Protein AF-A0A836BA56-F1 (afdb_monomer)

Solvent-accessible surface area (backbone atoms only — not comparable to full-atom values): 7500 Å² total; per-residue (Å²): 131,82,91,52,66,69,61,55,56,72,42,51,87,49,46,69,57,50,52,58,49,66,68,44,97,58,35,61,59,50,51,49,49,48,48,44,63,64,42,47,68,32,81,90,51,58,68,69,59,25,37,56,49,34,31,52,50,44,46,55,60,59,48,49,56,63,48,47,44,51,62,72,70,65,39,91,47,89,50,74,66,53,35,50,52,52,54,49,52,54,50,51,53,53,50,52,52,50,49,50,50,51,49,44,53,53,24,60,75,74,71,45,88,64,70,51,83,96,25,36,66,61,20,54,72,66,52,75,91,124

pLDDT: mean 85.06, std 8.39, range [40.59, 93.06]

Secondary structure (DSSP, 8-state):
--S-HHHHHHTGGGHHHHHHHTSSTTHHHHHHHHHIIIIIT-TTS-HHHHHHHHHHHHHHHHHHHHHHIIIIII---SSHHHHHHHHHHHHHHHHHHHHHHHHHHHHHHHT-----TTTHHHHHHHS---

Radius of gyration: 16.55 Å; Cα contacts (8 Å, |Δi|>4): 74; chains: 1; bounding box: 46×32×41 Å

Mean predicted aligned error: 6.39 Å

Sequence (130 aa):
MLQYPFVARAFAPVAPLMYIYHAFPFAPFLVFLAIYSGIVNNTSLPRFVRYHAMQAVLLDVLLIIPQVILNDLWKAPTDPLGLQAYITAYNTLFLFTSICAAYGMGSSLVGVTARLPLVAEAADAQVRDF

Nearest PDB structures (foldseek):
  7vcf-assembly1_W  TM=7.232E-01  e=1.872E-03  Chlamydomonas reinhardtii

Foldseek 3Di:
DPPCVPLVVVCVVVVVVVCVCPVDPCSLVVVLVCLCVVPLPDPVDDLLRNLLSQLVSVLSVVVVVVVCCLPPPLNQDPDPVSNVVSVVSVVVSVVLVSVQVVQSVVCVVVVHRDQRPPRNVVSVVSRDDD

InterPro domains:
  IPR005691 Chloroplast protein import component Tic20 [PF16166] (3-123)
  IPR005691 Chloroplast protein import component Tic20 [PTHR33510] (3-127)

Organism: NCBI:txid2026947

Structure (mmCIF, N/CA/C/O backbone):
data_AF-A0A836BA56-F1
#
_entry.id   AF-A0A836BA56-F1
#
loop_
_atom_site.group_PDB
_atom_site.id
_atom_site.type_symbol
_atom_site.label_atom_id
_atom_site.label_alt_id
_atom_site.label_comp_id
_atom_site.label_asym_id
_atom_site.label_entity_id
_atom_site.label_seq_id
_atom_site.pdbx_PDB_ins_code
_atom_site.Cartn_x
_atom_site.Cartn_y
_atom_site.Cartn_z
_atom_site.occupancy
_atom_site.B_iso_or_equiv
_atom_site.auth_seq_id
_atom_site.auth_comp_id
_atom_site.auth_asym_id
_atom_site.auth_atom_id
_atom_site.pdbx_PDB_model_num
ATOM 1 N N . MET A 1 1 ? 13.222 -12.011 -11.606 1.00 40.59 1 MET A N 1
ATOM 2 C CA . MET A 1 1 ? 13.833 -12.718 -10.457 1.00 40.59 1 MET A CA 1
ATOM 3 C C . MET A 1 1 ? 13.447 -11.971 -9.190 1.00 40.59 1 MET A C 1
ATOM 5 O O . MET A 1 1 ? 13.771 -10.798 -9.090 1.00 40.59 1 MET A O 1
ATOM 9 N N . LEU A 1 2 ? 12.709 -12.600 -8.271 1.00 52.38 2 LEU A N 1
ATOM 10 C CA . LEU A 1 2 ? 12.387 -12.014 -6.963 1.00 52.38 2 LEU A CA 1
ATOM 11 C C . LEU A 1 2 ? 13.658 -12.001 -6.105 1.00 52.38 2 LEU A C 1
ATOM 13 O O . LEU A 1 2 ? 14.132 -13.061 -5.707 1.00 52.38 2 LEU A O 1
ATOM 17 N N . GLN A 1 3 ? 14.216 -10.819 -5.832 1.00 64.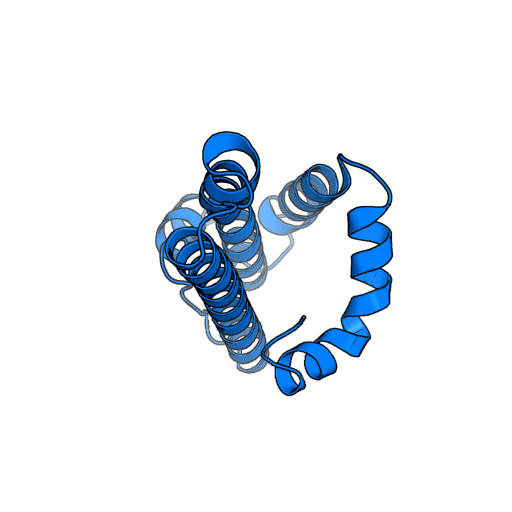19 3 GLN A N 1
ATOM 18 C CA . GLN A 1 3 ? 15.435 -10.680 -5.022 1.00 64.19 3 GLN A CA 1
ATOM 19 C C . GLN A 1 3 ? 15.211 -10.924 -3.515 1.00 64.19 3 GLN A C 1
ATOM 21 O O . GLN A 1 3 ? 16.181 -11.057 -2.774 1.00 64.19 3 GLN A O 1
ATOM 26 N N . TYR A 1 4 ? 13.959 -11.072 -3.062 1.00 67.25 4 TYR A N 1
ATOM 27 C CA . TYR A 1 4 ? 13.606 -11.298 -1.652 1.00 67.25 4 TYR A CA 1
ATOM 28 C C . TYR A 1 4 ? 12.744 -12.564 -1.464 1.00 67.25 4 TYR A C 1
ATOM 30 O O . TYR A 1 4 ? 11.522 -12.474 -1.306 1.00 67.25 4 TYR A O 1
ATOM 38 N N . PRO A 1 5 ? 13.347 -13.769 -1.461 1.00 69.00 5 PRO A N 1
ATOM 39 C CA . PRO A 1 5 ? 12.611 -15.038 -1.430 1.00 69.00 5 PRO A CA 1
ATOM 40 C C . PRO A 1 5 ? 11.819 -15.269 -0.132 1.00 69.00 5 PRO A C 1
ATOM 42 O O . PRO A 1 5 ? 10.806 -15.968 -0.144 1.00 69.00 5 PRO A O 1
ATOM 45 N N . PHE A 1 6 ? 12.244 -14.672 0.986 1.00 75.88 6 PHE A N 1
ATOM 46 C CA . PHE A 1 6 ? 11.534 -14.786 2.263 1.00 75.88 6 PHE A CA 1
ATOM 47 C C . PHE A 1 6 ? 10.209 -14.010 2.252 1.00 75.88 6 PHE A C 1
ATOM 49 O O . PHE A 1 6 ? 9.184 -14.549 2.663 1.00 75.88 6 PHE A O 1
ATOM 56 N N . VAL A 1 7 ? 10.211 -12.787 1.708 1.00 71.44 7 VAL A N 1
ATOM 57 C CA . VAL A 1 7 ? 9.000 -11.968 1.556 1.00 71.44 7 VAL A CA 1
ATOM 58 C C . VAL A 1 7 ? 8.043 -12.645 0.578 1.00 71.44 7 VAL A C 1
ATOM 60 O O . VAL A 1 7 ? 6.862 -12.787 0.870 1.00 71.44 7 VAL A O 1
ATOM 63 N N . ALA A 1 8 ? 8.561 -13.160 -0.541 1.00 71.06 8 ALA A N 1
ATOM 64 C CA . ALA A 1 8 ? 7.758 -13.892 -1.519 1.00 71.06 8 ALA A CA 1
ATOM 65 C C . ALA A 1 8 ? 7.028 -15.098 -0.900 1.00 71.06 8 ALA A C 1
ATOM 67 O O . ALA A 1 8 ? 5.870 -15.353 -1.219 1.00 71.06 8 ALA A O 1
ATOM 68 N N . ARG A 1 9 ? 7.674 -15.816 0.030 1.00 77.75 9 ARG A N 1
ATOM 69 C CA . ARG A 1 9 ? 7.044 -16.928 0.753 1.00 77.75 9 ARG A CA 1
ATOM 70 C C . ARG A 1 9 ? 5.954 -16.461 1.719 1.00 77.75 9 ARG A C 1
ATOM 72 O O . ARG A 1 9 ? 4.943 -17.144 1.835 1.00 77.75 9 ARG A O 1
ATOM 79 N N . ALA A 1 10 ? 6.118 -15.306 2.365 1.00 78.38 10 ALA A N 1
ATOM 80 C CA . ALA A 1 10 ? 5.074 -14.720 3.208 1.00 78.38 10 ALA A CA 1
ATOM 81 C C . ALA A 1 10 ? 3.808 -14.351 2.407 1.00 78.38 10 ALA A C 1
ATOM 83 O O . ALA A 1 10 ? 2.708 -14.403 2.948 1.00 78.38 10 ALA A O 1
ATOM 84 N N . PHE A 1 11 ? 3.949 -14.062 1.109 1.00 75.56 11 PHE A N 1
ATOM 85 C CA . PHE A 1 11 ? 2.832 -13.812 0.191 1.00 75.56 11 PHE A CA 1
ATOM 86 C C . PHE A 1 11 ? 2.212 -15.080 -0.424 1.00 75.56 11 PHE A C 1
ATOM 88 O O . PHE A 1 11 ? 1.211 -14.976 -1.130 1.00 75.56 11 PHE A O 1
ATOM 95 N N . ALA A 1 12 ? 2.729 -16.281 -0.138 1.00 79.06 12 ALA A N 1
ATOM 96 C CA . ALA A 1 12 ? 2.148 -17.541 -0.616 1.00 79.06 12 ALA A CA 1
ATOM 97 C C . ALA A 1 12 ? 0.629 -17.697 -0.357 1.00 79.06 12 ALA A C 1
ATOM 99 O O . ALA A 1 12 ? -0.072 -18.084 -1.292 1.00 79.06 12 ALA A O 1
ATOM 100 N N . PRO A 1 13 ? 0.067 -17.363 0.827 1.00 81.88 13 PRO A N 1
ATOM 101 C CA . PRO A 1 13 ? -1.383 -17.435 1.045 1.00 81.88 13 PRO A CA 1
ATOM 102 C C . PRO A 1 13 ? -2.184 -16.412 0.223 1.00 81.88 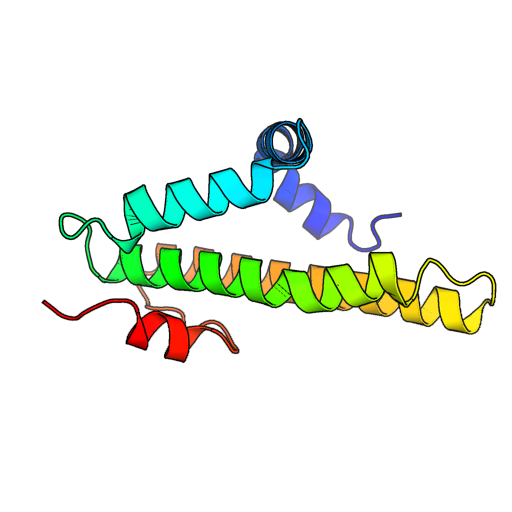13 PRO A C 1
ATOM 104 O O . PRO A 1 13 ? -3.375 -16.605 -0.001 1.00 81.88 13 PRO A O 1
ATOM 107 N N . VAL A 1 14 ? -1.540 -15.344 -0.255 1.00 79.25 14 VAL A N 1
ATOM 108 C CA . VAL A 1 14 ? -2.153 -14.287 -1.079 1.00 79.25 14 VAL A CA 1
ATOM 109 C C . VAL A 1 14 ? -2.048 -14.611 -2.579 1.00 79.25 14 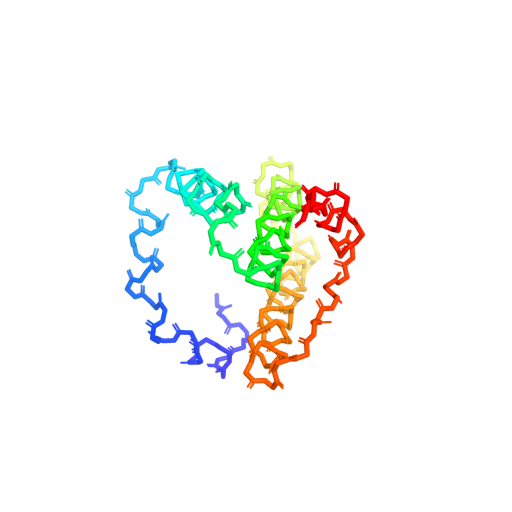VAL A C 1
ATOM 111 O O . VAL A 1 14 ? -2.724 -13.998 -3.401 1.00 79.25 14 VAL A O 1
ATOM 114 N N . ALA A 1 15 ? -1.266 -15.626 -2.963 1.00 80.31 15 ALA A N 1
ATOM 115 C CA . ALA A 1 15 ? -1.107 -16.067 -4.349 1.00 80.31 15 ALA A CA 1
ATOM 116 C C . ALA A 1 15 ? -2.427 -16.335 -5.113 1.00 80.31 15 ALA A C 1
ATOM 118 O O . ALA A 1 15 ? -2.529 -15.885 -6.257 1.00 80.31 15 ALA A O 1
ATOM 119 N N . PRO A 1 16 ? -3.459 -17.000 -4.549 1.00 82.00 16 PRO A N 1
ATOM 120 C CA . PRO A 1 16 ? -4.723 -17.177 -5.268 1.00 82.00 16 PRO A CA 1
ATOM 121 C C . PRO A 1 16 ? -5.448 -15.848 -5.526 1.00 82.00 16 PRO A C 1
ATOM 123 O O . PRO A 1 16 ? -6.043 -15.670 -6.587 1.00 82.00 16 PRO A O 1
ATOM 126 N N . LEU A 1 17 ? -5.352 -14.886 -4.603 1.00 81.75 17 LEU A N 1
ATOM 127 C CA . LEU A 1 17 ? -5.922 -13.550 -4.793 1.00 81.75 17 LEU A CA 1
ATOM 128 C C . LEU A 1 17 ? -5.181 -12.777 -5.889 1.00 81.75 17 LEU A C 1
ATOM 130 O O . LEU A 1 17 ? -5.825 -12.117 -6.697 1.00 81.75 17 LEU A O 1
ATOM 134 N N . MET A 1 18 ? -3.854 -12.916 -5.975 1.00 80.56 18 MET A N 1
ATOM 135 C CA . MET A 1 18 ? -3.049 -12.321 -7.051 1.00 80.56 18 MET A CA 1
ATOM 136 C C . MET A 1 18 ? -3.489 -12.807 -8.436 1.00 80.56 18 MET A C 1
ATOM 138 O O . MET A 1 18 ? -3.560 -12.014 -9.370 1.00 80.56 18 MET A O 1
ATOM 142 N N . TYR A 1 19 ? -3.829 -14.092 -8.576 1.00 82.69 19 TYR A N 1
ATOM 143 C CA . TYR A 1 19 ? -4.320 -14.625 -9.848 1.00 82.69 19 TYR A CA 1
ATOM 144 C C . TYR A 1 19 ? -5.627 -13.948 -10.283 1.00 82.69 19 TYR A C 1
ATOM 146 O O . TYR A 1 19 ? -5.754 -13.533 -11.431 1.00 82.69 19 TYR A O 1
ATOM 154 N N . ILE A 1 20 ? -6.568 -13.769 -9.353 1.00 82.00 20 ILE A N 1
ATOM 155 C CA . ILE A 1 20 ? -7.837 -13.072 -9.610 1.00 82.00 20 ILE A CA 1
ATOM 156 C C . ILE A 1 20 ? -7.584 -11.591 -9.921 1.00 82.00 20 ILE A C 1
ATOM 158 O O . ILE A 1 20 ? -8.176 -11.039 -10.846 1.00 82.00 20 ILE A O 1
ATOM 162 N N . TYR A 1 21 ? -6.668 -10.960 -9.187 1.00 81.44 21 TYR A N 1
ATOM 163 C CA . TYR A 1 21 ? -6.308 -9.554 -9.362 1.00 81.44 21 TYR A CA 1
ATOM 164 C C . TYR A 1 21 ? -5.674 -9.260 -10.730 1.00 81.44 21 TYR A C 1
ATOM 166 O O . TYR A 1 21 ? -5.799 -8.158 -11.247 1.00 81.44 21 TYR A O 1
ATOM 174 N N . HIS A 1 22 ? -5.024 -10.249 -11.343 1.00 84.12 22 HIS A N 1
ATOM 175 C CA . HIS A 1 22 ? -4.423 -10.137 -12.673 1.00 84.12 22 HIS A CA 1
ATOM 176 C C . HIS A 1 22 ? -5.285 -10.785 -13.770 1.00 84.12 22 HIS A C 1
ATOM 178 O O . HIS A 1 22 ? -4.867 -10.830 -14.927 1.00 84.12 22 HIS A O 1
ATOM 184 N N . ALA A 1 23 ? -6.480 -11.288 -13.437 1.00 84.06 23 ALA A N 1
ATOM 185 C CA . ALA A 1 23 ? -7.332 -12.001 -14.386 1.00 84.06 23 ALA A CA 1
ATOM 186 C C . ALA A 1 23 ? -7.903 -11.084 -15.478 1.00 84.06 23 ALA A C 1
ATOM 188 O O . ALA A 1 23 ? -8.164 -11.543 -16.589 1.00 84.06 23 ALA A O 1
ATOM 189 N N . PHE A 1 24 ? -8.100 -9.795 -15.185 1.00 84.88 24 PHE A N 1
ATOM 190 C CA . PHE A 1 24 ? -8.559 -8.814 -16.167 1.00 84.88 24 PHE A CA 1
ATOM 191 C C . PHE A 1 24 ? -8.014 -7.406 -15.869 1.00 84.88 24 PHE A C 1
ATOM 193 O O . PHE A 1 24 ? -7.770 -7.078 -14.707 1.00 84.88 24 PHE A O 1
ATOM 200 N N . PRO A 1 25 ? -7.864 -6.537 -16.890 1.00 82.94 25 PRO A N 1
ATOM 201 C CA . PRO A 1 25 ? -7.150 -5.259 -16.761 1.00 82.94 25 PRO A CA 1
ATOM 202 C C . PRO A 1 25 ? -7.740 -4.285 -15.732 1.00 82.94 25 PRO A C 1
ATOM 204 O O . PRO A 1 25 ? -7.025 -3.458 -15.177 1.00 82.94 25 PRO A O 1
ATOM 207 N N . PHE A 1 26 ? -9.047 -4.377 -15.474 1.00 85.12 26 PHE A N 1
ATOM 208 C CA . PHE A 1 26 ? -9.778 -3.471 -14.583 1.00 85.12 26 PHE A CA 1
ATOM 209 C C . PHE A 1 26 ? -9.950 -4.009 -13.154 1.00 85.12 26 PHE A C 1
ATOM 211 O O . PHE A 1 26 ? -10.615 -3.368 -12.342 1.00 85.12 26 PHE A O 1
ATOM 218 N N . ALA A 1 27 ? -9.386 -5.174 -12.825 1.00 86.94 27 ALA A N 1
ATOM 219 C CA . ALA A 1 27 ? -9.521 -5.776 -11.499 1.00 86.94 27 ALA A CA 1
ATOM 220 C C . ALA A 1 27 ? -9.014 -4.868 -10.359 1.00 86.94 27 ALA A C 1
ATOM 222 O O . ALA A 1 27 ? -9.770 -4.699 -9.400 1.00 86.94 27 ALA A O 1
ATOM 223 N N . PRO A 1 28 ? -7.846 -4.196 -10.470 1.00 85.38 28 PRO A N 1
ATOM 224 C CA . PRO A 1 28 ? -7.405 -3.195 -9.492 1.00 85.38 28 PRO A CA 1
ATOM 225 C C . PRO A 1 28 ? -8.459 -2.125 -9.205 1.00 85.38 28 PRO A C 1
ATOM 227 O O . PRO A 1 28 ? -8.802 -1.848 -8.057 1.00 85.38 28 PRO A O 1
ATOM 230 N N . PHE A 1 29 ? -9.051 -1.582 -10.269 1.00 88.31 29 PHE A N 1
ATOM 231 C CA . PHE A 1 29 ? -10.067 -0.543 -10.171 1.00 88.31 29 PHE A CA 1
ATOM 232 C C . PHE A 1 29 ? -11.352 -1.042 -9.495 1.00 88.31 29 PHE A C 1
ATOM 234 O O . PHE A 1 29 ? -11.939 -0.335 -8.675 1.00 88.31 29 PHE A O 1
ATOM 241 N N . LEU A 1 30 ? -11.785 -2.272 -9.787 1.00 90.62 30 LEU A N 1
ATOM 242 C CA . LEU A 1 30 ? -12.946 -2.860 -9.114 1.00 90.62 30 LEU A CA 1
ATOM 243 C C . LEU A 1 30 ? -12.675 -3.145 -7.635 1.00 90.62 30 LEU A C 1
ATOM 245 O O . LEU A 1 30 ? -13.566 -2.937 -6.815 1.00 90.62 30 LEU A O 1
ATOM 249 N N . VAL A 1 31 ? -11.464 -3.581 -7.281 1.00 89.75 31 VAL A N 1
ATOM 250 C CA . VAL A 1 31 ? -11.062 -3.783 -5.881 1.00 89.75 31 VAL A CA 1
ATOM 251 C C . VAL A 1 31 ? -11.058 -2.455 -5.127 1.00 89.75 31 VAL A C 1
ATOM 253 O O . VAL A 1 31 ? -11.649 -2.371 -4.050 1.00 89.75 31 VAL A O 1
ATOM 256 N N . PHE A 1 32 ? -10.487 -1.404 -5.721 1.00 91.75 32 PHE A N 1
ATOM 257 C CA . PHE A 1 32 ? -10.569 -0.037 -5.206 1.00 91.75 32 PHE A CA 1
ATOM 258 C C . PHE A 1 32 ? -12.026 0.368 -4.932 1.00 91.75 32 PHE A C 1
ATOM 260 O O . PHE A 1 32 ? -12.365 0.769 -3.817 1.00 91.75 32 PHE A O 1
ATOM 267 N N . LEU A 1 33 ? -12.906 0.210 -5.928 1.00 92.31 33 LEU A N 1
ATOM 268 C CA . LEU A 1 33 ? -14.309 0.612 -5.827 1.00 92.31 33 LEU A CA 1
ATOM 269 C C . LEU A 1 33 ? -15.055 -0.194 -4.756 1.00 92.31 33 LEU A C 1
ATOM 271 O O . LEU A 1 33 ? -15.821 0.375 -3.978 1.00 92.31 33 LEU A O 1
ATOM 275 N N . ALA A 1 34 ? -14.811 -1.503 -4.691 1.00 92.56 34 ALA A N 1
ATOM 276 C CA . ALA A 1 34 ? -15.427 -2.396 -3.719 1.00 92.56 34 ALA A CA 1
ATOM 277 C C . ALA A 1 34 ? -15.028 -2.036 -2.281 1.00 92.56 34 ALA A C 1
ATOM 279 O O . ALA A 1 34 ? -15.894 -1.950 -1.411 1.00 92.56 34 ALA A O 1
ATOM 280 N N . ILE A 1 35 ? -13.742 -1.771 -2.028 1.00 92.88 35 ILE A N 1
ATOM 281 C CA . ILE A 1 35 ? -13.258 -1.377 -0.698 1.00 92.88 35 ILE A CA 1
ATOM 282 C C . ILE A 1 35 ? -13.785 0.013 -0.328 1.00 92.88 35 ILE A C 1
ATOM 284 O O . ILE A 1 35 ? -14.295 0.210 0.777 1.00 92.88 35 ILE A O 1
ATOM 288 N N . TYR A 1 36 ? -13.713 0.978 -1.245 1.00 91.94 36 TYR A N 1
ATOM 289 C CA . TYR A 1 36 ? -14.154 2.343 -0.974 1.00 91.94 36 TYR A CA 1
ATOM 290 C C . TYR A 1 36 ? -15.668 2.415 -0.717 1.00 91.94 36 TYR A C 1
ATOM 292 O O . TYR A 1 36 ? -16.119 2.947 0.299 1.00 91.94 36 TYR A O 1
ATOM 300 N N . SER A 1 37 ? -16.474 1.824 -1.601 1.00 92.06 37 SER A N 1
ATOM 301 C CA . SER A 1 37 ? -17.931 1.837 -1.460 1.00 92.06 37 SER A CA 1
ATOM 302 C C . SER A 1 37 ? -18.425 0.931 -0.332 1.00 92.06 37 SER A C 1
ATOM 304 O O . SER A 1 37 ? -19.377 1.295 0.353 1.00 92.06 37 SER A O 1
ATOM 306 N N . GLY A 1 38 ? -17.827 -0.250 -0.154 1.00 93.06 38 GLY A N 1
ATOM 307 C CA . GLY A 1 38 ? -18.296 -1.252 0.804 1.00 93.06 38 GLY A CA 1
ATOM 308 C C . GLY A 1 38 ? -17.804 -1.035 2.234 1.00 93.06 38 GLY A C 1
ATOM 309 O O . GLY A 1 38 ? -18.527 -1.352 3.178 1.00 93.06 38 GLY A O 1
ATOM 310 N N . ILE A 1 39 ? -16.591 -0.500 2.407 1.00 93.06 39 ILE A N 1
ATOM 311 C CA . ILE A 1 39 ? -15.957 -0.347 3.723 1.00 93.06 39 ILE A CA 1
ATOM 312 C C . ILE A 1 39 ? -15.873 1.125 4.116 1.00 93.06 39 ILE A C 1
ATOM 314 O O . ILE A 1 39 ? -16.427 1.507 5.142 1.00 93.06 39 ILE A O 1
ATOM 318 N N . VAL A 1 40 ? -15.212 1.969 3.316 1.00 90.62 40 VAL A N 1
ATOM 319 C CA . VAL A 1 40 ? -14.912 3.362 3.708 1.00 90.62 40 VAL A CA 1
ATOM 320 C C . VAL A 1 40 ? -16.186 4.188 3.915 1.00 90.62 40 VAL A C 1
ATOM 322 O O . VAL A 1 40 ? -16.325 4.874 4.935 1.00 90.62 40 VAL A O 1
ATOM 325 N N . ASN A 1 41 ? -17.133 4.093 2.980 1.00 89.00 41 ASN A N 1
ATOM 326 C CA . ASN A 1 41 ? -18.406 4.818 3.045 1.00 89.00 41 ASN A CA 1
ATOM 327 C C . ASN A 1 41 ? -19.443 4.174 3.971 1.00 89.00 41 ASN A C 1
ATOM 329 O O . ASN A 1 41 ? -20.486 4.773 4.230 1.00 89.00 41 ASN A O 1
ATOM 333 N N . ASN A 1 42 ? -19.176 2.975 4.489 1.00 90.12 42 ASN A N 1
ATOM 334 C CA . ASN A 1 42 ? -20.116 2.293 5.357 1.00 90.12 42 ASN A CA 1
ATOM 335 C C . ASN A 1 42 ? -19.999 2.804 6.801 1.00 90.12 42 ASN A C 1
ATOM 337 O O . ASN A 1 42 ? -19.112 2.399 7.552 1.00 90.12 42 ASN A O 1
ATOM 341 N N . THR A 1 43 ? -20.924 3.674 7.208 1.00 86.38 43 THR A N 1
ATOM 342 C CA . THR A 1 43 ? -20.978 4.241 8.566 1.00 86.38 43 THR A CA 1
ATOM 343 C C . THR A 1 43 ? -21.356 3.226 9.644 1.00 86.38 43 THR A C 1
ATOM 345 O O . THR A 1 43 ? -21.171 3.518 10.821 1.00 86.38 43 THR A O 1
ATOM 348 N N . SER A 1 44 ? -21.830 2.028 9.280 1.00 89.56 44 SER A N 1
ATOM 349 C CA . SER A 1 44 ? -22.061 0.953 10.250 1.00 89.56 44 SER A CA 1
ATOM 350 C C . SER A 1 44 ? -20.756 0.338 10.764 1.00 89.56 44 SER A C 1
ATOM 352 O O . SER A 1 44 ? -20.770 -0.382 11.761 1.00 89.56 44 SER A O 1
ATOM 354 N N . LEU A 1 45 ? -19.637 0.561 10.066 1.00 89.44 45 LEU A N 1
ATOM 355 C CA . LEU A 1 45 ? -18.329 0.058 10.465 1.00 89.44 45 LEU A CA 1
ATOM 356 C C . LEU A 1 45 ? -17.609 1.055 11.382 1.00 89.44 45 LEU A C 1
ATOM 358 O O . LEU A 1 45 ? -17.704 2.269 11.176 1.00 89.44 45 LEU A O 1
ATOM 362 N N . PRO A 1 46 ? -16.817 0.567 12.356 1.00 90.06 46 PRO A N 1
ATOM 363 C CA . PRO A 1 46 ? -16.024 1.434 13.216 1.00 90.06 46 PRO A CA 1
ATOM 364 C C . PRO A 1 46 ? -15.083 2.331 12.407 1.00 90.06 46 PRO A C 1
ATOM 366 O O . PRO A 1 46 ? -14.466 1.879 11.435 1.00 90.06 46 PRO A O 1
ATOM 369 N N . ARG A 1 47 ? -14.887 3.578 12.865 1.00 88.50 47 ARG A N 1
ATOM 370 C CA . ARG A 1 47 ? -13.927 4.529 12.268 1.00 88.50 47 ARG A CA 1
ATOM 371 C C . ARG A 1 47 ? -12.544 3.903 12.075 1.00 88.50 47 ARG A C 1
ATOM 373 O O . ARG A 1 47 ? -11.918 4.142 11.053 1.00 88.50 47 ARG A O 1
ATOM 380 N N . PHE A 1 48 ? -12.113 3.050 13.005 1.00 89.12 48 PHE A N 1
ATOM 381 C CA . PHE A 1 48 ? -10.857 2.303 12.917 1.00 89.12 48 PHE A CA 1
ATOM 382 C C . PHE A 1 48 ? -10.720 1.512 11.606 1.00 89.12 48 PHE A C 1
ATOM 384 O O . PHE A 1 48 ? -9.757 1.691 10.865 1.00 89.12 48 PHE A O 1
ATOM 391 N N . VAL A 1 49 ? -11.713 0.680 11.280 1.00 89.38 49 VAL A N 1
ATOM 392 C CA . VAL A 1 49 ? -11.703 -0.155 10.068 1.00 89.38 49 VAL A CA 1
ATOM 393 C C . VAL A 1 49 ? -11.750 0.721 8.819 1.00 89.38 49 VAL A C 1
ATOM 395 O O . VAL A 1 49 ? -10.997 0.495 7.874 1.00 89.38 49 VAL A O 1
ATOM 398 N N . ARG A 1 50 ? -12.590 1.762 8.839 1.00 91.81 50 ARG A N 1
ATOM 399 C CA . ARG A 1 50 ? -12.733 2.723 7.736 1.00 91.81 50 ARG A CA 1
ATOM 400 C C . ARG A 1 50 ? -11.428 3.477 7.469 1.00 91.81 50 ARG A C 1
ATOM 402 O O . ARG A 1 50 ? -11.052 3.643 6.315 1.00 91.81 50 ARG A O 1
ATOM 409 N N . TYR A 1 51 ? -10.715 3.868 8.523 1.00 91.38 51 TYR A N 1
ATOM 410 C CA . TYR A 1 51 ? -9.426 4.552 8.444 1.00 91.38 51 TYR A CA 1
ATOM 411 C C . TYR A 1 51 ? -8.331 3.674 7.845 1.00 91.38 51 TYR A C 1
ATOM 413 O O . TYR A 1 51 ? -7.676 4.082 6.886 1.00 91.38 51 TYR A O 1
ATOM 421 N N . HIS A 1 52 ? -8.181 2.443 8.335 1.00 90.88 52 HIS A N 1
ATOM 422 C CA . HIS A 1 52 ? -7.217 1.499 7.771 1.00 90.88 52 HIS A CA 1
ATOM 423 C C . HIS A 1 52 ? -7.542 1.129 6.316 1.00 90.88 52 HIS A C 1
ATOM 425 O O . HIS A 1 52 ? -6.639 1.062 5.482 1.00 90.88 52 HIS A O 1
ATOM 431 N N . ALA A 1 53 ? -8.824 0.954 5.980 1.00 92.06 53 ALA A N 1
ATOM 432 C CA . ALA A 1 53 ? -9.254 0.714 4.605 1.00 92.06 53 ALA A CA 1
ATOM 433 C C . ALA A 1 53 ? -8.956 1.913 3.691 1.00 92.06 53 ALA A C 1
ATOM 435 O O . ALA A 1 53 ? -8.446 1.730 2.588 1.00 92.06 53 ALA A O 1
ATOM 436 N N . MET A 1 54 ? -9.203 3.141 4.161 1.00 92.94 54 MET A N 1
ATOM 437 C CA . MET A 1 54 ? -8.898 4.360 3.411 1.00 92.94 54 MET A CA 1
ATOM 438 C C . MET A 1 54 ? -7.393 4.515 3.172 1.00 92.94 54 MET A C 1
ATOM 440 O O . MET A 1 54 ? -6.979 4.844 2.064 1.00 92.94 54 MET A O 1
ATOM 444 N N . GLN A 1 55 ? -6.562 4.232 4.178 1.00 92.31 55 GLN A N 1
ATOM 445 C CA . GLN A 1 55 ? -5.107 4.240 4.024 1.00 92.31 55 GLN A CA 1
ATOM 446 C C . GLN A 1 55 ? -4.624 3.227 2.980 1.00 92.31 55 GLN A C 1
ATOM 448 O O . GLN A 1 55 ? -3.767 3.568 2.169 1.00 92.31 55 GLN A O 1
ATOM 453 N N . ALA A 1 56 ? -5.175 2.008 2.973 1.00 91.69 56 ALA A N 1
ATOM 454 C CA . ALA A 1 56 ? -4.831 0.991 1.979 1.00 91.69 56 ALA A CA 1
ATOM 455 C C . ALA A 1 56 ? -5.209 1.437 0.557 1.00 91.69 56 ALA A C 1
ATOM 457 O O . ALA A 1 56 ? -4.400 1.330 -0.360 1.00 91.69 56 ALA A O 1
ATOM 458 N N . VAL A 1 57 ? -6.406 2.007 0.399 1.00 92.44 57 VAL A N 1
ATOM 459 C CA . VAL A 1 57 ? -6.907 2.540 -0.873 1.00 92.44 57 VAL A CA 1
ATOM 460 C C . VAL A 1 57 ? -6.063 3.715 -1.377 1.00 92.44 57 VAL A C 1
ATOM 462 O O . VAL A 1 57 ? -5.692 3.756 -2.547 1.00 92.44 57 VAL A O 1
ATOM 465 N N . LEU A 1 58 ? -5.725 4.671 -0.508 1.00 92.25 58 LEU A N 1
ATOM 466 C CA . LEU A 1 58 ? -4.881 5.807 -0.887 1.00 92.25 58 LEU A CA 1
ATOM 467 C C . LEU A 1 58 ? -3.461 5.379 -1.231 1.00 92.25 58 LEU A C 1
ATOM 469 O O . LEU A 1 58 ? -2.865 5.949 -2.141 1.00 92.25 58 LEU A O 1
ATOM 473 N N . LEU A 1 59 ? -2.920 4.393 -0.512 1.00 92.88 59 LEU A N 1
ATOM 474 C CA . LEU A 1 59 ? -1.605 3.847 -0.810 1.00 92.88 59 LEU A CA 1
ATOM 475 C C . LEU A 1 59 ? -1.597 3.187 -2.190 1.00 92.88 59 LEU A C 1
ATOM 477 O O . LEU A 1 59 ? -0.679 3.443 -2.961 1.00 92.88 59 LEU A O 1
ATOM 481 N N . ASP A 1 60 ? -2.624 2.404 -2.521 1.00 91.06 60 ASP A N 1
ATOM 482 C CA . ASP A 1 60 ? -2.771 1.792 -3.845 1.00 91.06 60 ASP A CA 1
ATOM 483 C C . ASP A 1 60 ? -2.804 2.854 -4.957 1.00 91.06 60 ASP A C 1
ATOM 485 O O . ASP A 1 60 ? -1.996 2.814 -5.884 1.00 91.06 60 ASP A O 1
ATOM 489 N N . VAL A 1 61 ? -3.628 3.897 -4.799 1.00 90.06 61 VAL A N 1
ATOM 490 C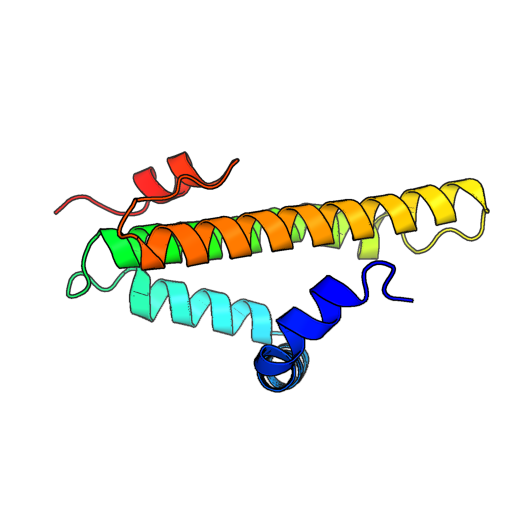 CA . VAL A 1 61 ? -3.692 5.020 -5.753 1.00 90.06 61 VAL A CA 1
ATOM 491 C C . VAL A 1 61 ? -2.353 5.758 -5.869 1.00 90.06 61 VAL A C 1
ATOM 493 O O . VAL A 1 61 ? -1.929 6.102 -6.972 1.00 90.06 61 VAL A O 1
ATOM 496 N N . LEU A 1 62 ? -1.657 5.988 -4.754 1.00 91.44 62 LEU A N 1
ATOM 497 C CA . LEU A 1 62 ? -0.355 6.657 -4.742 1.00 91.44 62 LEU A CA 1
ATOM 498 C C . LEU A 1 62 ? 0.709 5.858 -5.510 1.00 91.44 62 LEU A C 1
ATOM 500 O O . LEU A 1 62 ? 1.573 6.448 -6.160 1.00 91.44 62 LEU A O 1
ATOM 504 N N . LEU A 1 63 ? 0.633 4.527 -5.482 1.00 91.25 63 LEU A N 1
ATOM 505 C CA . LEU A 1 63 ? 1.568 3.641 -6.178 1.00 91.25 63 LEU A CA 1
ATOM 506 C C . LEU A 1 63 ? 1.331 3.558 -7.686 1.00 91.25 63 LEU A C 1
ATOM 508 O O . LEU A 1 63 ? 2.254 3.177 -8.408 1.00 91.25 63 LEU A O 1
ATOM 512 N N . ILE A 1 64 ? 0.161 3.971 -8.181 1.00 89.81 64 ILE A N 1
ATOM 513 C CA . ILE A 1 64 ? -0.094 4.067 -9.626 1.00 89.81 64 ILE A CA 1
ATOM 514 C C . ILE A 1 64 ? 0.925 5.011 -10.278 1.00 89.81 64 ILE A C 1
ATOM 516 O O . ILE A 1 64 ? 1.441 4.711 -11.350 1.00 89.81 64 ILE A O 1
ATOM 520 N N . ILE A 1 65 ? 1.283 6.117 -9.615 1.00 90.94 65 ILE A N 1
ATOM 521 C CA . ILE A 1 65 ? 2.210 7.126 -10.152 1.00 90.94 65 ILE A CA 1
ATOM 522 C C . ILE A 1 65 ? 3.581 6.517 -10.505 1.00 90.94 65 ILE A C 1
ATOM 524 O O . ILE A 1 65 ? 3.967 6.564 -11.676 1.00 90.94 65 ILE A O 1
ATOM 528 N N . PRO A 1 66 ? 4.340 5.925 -9.558 1.00 90.75 66 PRO A N 1
ATOM 529 C CA . PRO A 1 66 ? 5.629 5.332 -9.885 1.00 90.75 66 PRO A CA 1
ATOM 530 C C . PRO A 1 66 ? 5.499 4.118 -10.814 1.00 90.75 66 PRO A C 1
ATOM 532 O O . PRO A 1 66 ? 6.392 3.896 -11.627 1.00 90.75 66 PRO A O 1
ATOM 535 N N . GLN A 1 67 ? 4.399 3.359 -10.753 1.00 88.56 67 GLN A N 1
ATOM 536 C CA . GLN A 1 67 ? 4.167 2.243 -11.674 1.00 88.56 67 GLN A CA 1
ATOM 537 C C . GLN A 1 67 ? 4.016 2.710 -13.124 1.00 88.56 67 GLN A C 1
ATOM 539 O O . GLN A 1 67 ? 4.643 2.127 -14.004 1.00 88.56 67 GLN A O 1
ATOM 544 N N . VAL A 1 68 ? 3.239 3.765 -13.380 1.00 89.50 68 VAL A N 1
ATOM 545 C CA . VAL A 1 68 ? 3.079 4.355 -14.720 1.00 89.50 68 VAL A CA 1
ATOM 546 C C . VAL A 1 68 ? 4.406 4.937 -15.208 1.00 89.50 68 VAL A C 1
ATOM 548 O O . VAL A 1 68 ? 4.800 4.722 -16.353 1.00 89.50 68 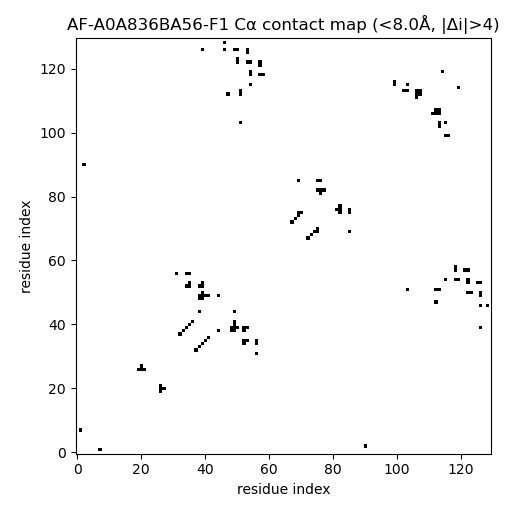VAL A O 1
ATOM 551 N N . ILE A 1 69 ? 5.159 5.613 -14.332 1.00 89.75 69 ILE A N 1
ATOM 552 C CA . ILE A 1 69 ? 6.484 6.144 -14.684 1.00 89.75 69 ILE A CA 1
ATOM 553 C C . ILE A 1 69 ? 7.430 5.015 -15.109 1.00 89.75 69 ILE A C 1
ATOM 555 O O . ILE A 1 69 ? 8.087 5.120 -16.142 1.00 89.75 69 ILE A O 1
ATOM 559 N N . LEU A 1 70 ? 7.503 3.929 -14.339 1.00 88.69 70 LEU A N 1
ATOM 560 C CA . LEU A 1 70 ? 8.425 2.833 -14.628 1.00 88.69 70 LEU A CA 1
ATOM 561 C C . LEU A 1 70 ? 7.989 2.005 -15.846 1.00 88.69 70 LEU A C 1
ATOM 563 O O . LEU A 1 70 ? 8.832 1.669 -16.677 1.00 88.69 70 LEU A O 1
ATOM 567 N N . ASN A 1 71 ? 6.699 1.688 -15.972 1.00 86.00 71 ASN A N 1
ATOM 568 C CA . ASN A 1 71 ? 6.191 0.826 -17.042 1.00 86.00 71 ASN A CA 1
ATOM 569 C C . ASN A 1 71 ? 6.035 1.551 -18.380 1.00 86.00 71 ASN A C 1
ATOM 571 O O . ASN A 1 71 ? 6.468 1.027 -19.407 1.00 86.00 71 ASN A O 1
ATOM 575 N N . ASP A 1 72 ? 5.446 2.748 -18.374 1.00 84.88 72 ASP A N 1
ATOM 576 C CA . ASP A 1 72 ? 5.002 3.404 -19.606 1.00 84.88 72 ASP A CA 1
ATOM 577 C C . ASP A 1 72 ? 5.993 4.460 -20.098 1.00 84.88 72 ASP A C 1
ATOM 579 O O . ASP A 1 72 ? 6.230 4.564 -21.306 1.00 84.88 72 ASP A O 1
ATOM 583 N N . LEU A 1 73 ? 6.592 5.228 -19.178 1.00 84.56 73 LEU A N 1
ATOM 584 C CA . LEU A 1 73 ? 7.498 6.328 -19.528 1.00 84.56 73 LEU A CA 1
ATOM 585 C C . LEU A 1 73 ? 8.951 5.872 -19.664 1.00 84.56 73 LEU A C 1
ATOM 587 O O . LEU A 1 73 ? 9.590 6.167 -20.671 1.00 84.56 73 LEU A O 1
ATOM 591 N N . TRP A 1 74 ? 9.477 5.169 -18.659 1.00 82.69 74 TRP A N 1
ATOM 592 C CA . TRP A 1 74 ? 10.883 4.769 -18.626 1.00 82.69 74 TRP A CA 1
ATOM 593 C C . TRP A 1 74 ? 11.143 3.566 -19.537 1.00 82.69 74 TRP A C 1
ATOM 595 O O . TRP A 1 74 ? 12.069 3.612 -20.345 1.00 82.69 74 TRP A O 1
ATOM 605 N N . LYS A 1 75 ? 10.283 2.533 -19.458 1.00 78.06 75 LYS A N 1
ATOM 606 C CA . LYS A 1 75 ? 10.420 1.223 -20.130 1.00 78.06 75 LYS A CA 1
ATOM 607 C C . LYS A 1 75 ? 11.737 0.519 -19.769 1.00 78.06 75 LYS A C 1
ATOM 609 O O . LYS A 1 75 ? 12.712 1.146 -19.384 1.00 78.06 75 LYS A O 1
ATOM 614 N N . ALA A 1 76 ? 11.786 -0.811 -19.838 1.00 77.06 76 ALA A N 1
ATOM 615 C CA . ALA A 1 76 ? 12.980 -1.554 -19.420 1.00 77.06 76 ALA A CA 1
ATOM 616 C C . ALA A 1 76 ? 14.223 -1.126 -20.243 1.00 77.06 76 ALA A C 1
ATOM 618 O O . ALA A 1 76 ? 14.257 -1.394 -21.450 1.00 77.06 76 ALA A O 1
ATOM 619 N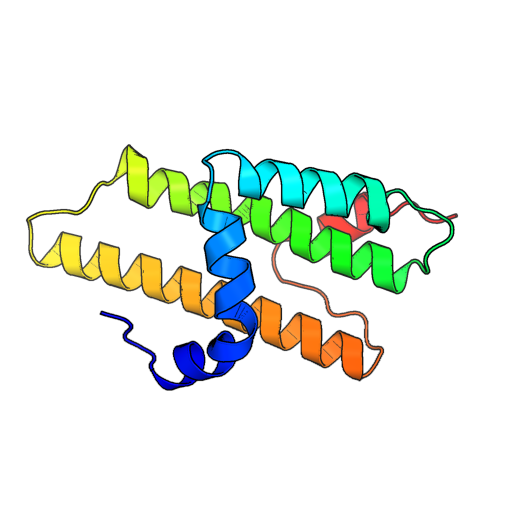 N . PRO A 1 77 ? 15.235 -0.473 -19.634 1.00 81.19 77 PRO A N 1
ATOM 620 C CA . PRO A 1 77 ? 16.388 0.025 -20.374 1.00 81.19 77 PRO A CA 1
ATOM 621 C C . PRO A 1 77 ? 17.287 -1.124 -20.812 1.00 81.19 77 PRO A C 1
ATOM 623 O O . PRO A 1 77 ? 17.413 -2.134 -20.117 1.00 81.19 77 PRO A O 1
ATOM 626 N N . THR A 1 78 ? 17.927 -0.969 -21.968 1.00 82.38 78 THR A N 1
ATOM 627 C CA . THR A 1 78 ? 18.889 -1.955 -22.484 1.00 82.38 78 THR A CA 1
ATOM 628 C C . THR A 1 78 ? 20.304 -1.706 -21.956 1.00 82.38 78 THR A C 1
ATOM 630 O O . THR A 1 78 ? 21.148 -2.598 -22.007 1.00 82.38 78 THR A O 1
ATOM 633 N N . ASP A 1 79 ? 20.581 -0.507 -21.439 1.00 90.06 79 ASP A N 1
ATOM 634 C CA . ASP A 1 79 ? 21.875 -0.169 -20.868 1.00 90.06 79 ASP A CA 1
ATOM 635 C C . ASP A 1 79 ? 22.043 -0.789 -19.463 1.00 90.06 79 ASP A C 1
ATOM 637 O O . ASP A 1 79 ? 21.095 -0.821 -18.674 1.00 90.06 79 ASP A O 1
ATOM 641 N N . PRO A 1 80 ? 23.247 -1.273 -19.102 1.00 85.56 80 PRO A N 1
ATOM 642 C CA . PRO A 1 80 ? 23.459 -1.946 -17.819 1.00 85.56 80 PRO A CA 1
ATOM 643 C C . PRO A 1 80 ? 23.145 -1.071 -16.597 1.00 85.56 80 PRO A C 1
ATOM 645 O O . PRO A 1 80 ? 22.648 -1.570 -15.588 1.00 85.56 80 PRO A O 1
ATOM 648 N N . LEU A 1 81 ? 23.421 0.235 -16.689 1.00 86.38 81 LEU A N 1
ATOM 649 C CA . LEU A 1 81 ? 23.219 1.185 -15.597 1.00 86.38 81 LEU A CA 1
ATOM 650 C C . LEU A 1 81 ? 21.728 1.507 -15.418 1.00 86.38 81 LEU A C 1
ATOM 652 O O . LEU A 1 81 ? 21.207 1.416 -14.304 1.00 86.38 81 LEU A O 1
ATOM 656 N N . GLY A 1 82 ? 21.019 1.801 -16.508 1.00 85.75 82 GLY A N 1
ATOM 657 C CA . GLY A 1 82 ? 19.575 2.006 -16.519 1.00 85.75 82 GLY A CA 1
ATOM 658 C C . GLY A 1 82 ? 18.805 0.768 -16.068 1.00 85.75 82 GLY A C 1
ATOM 659 O O . GLY A 1 82 ? 17.863 0.891 -15.285 1.00 85.75 82 GLY A O 1
ATOM 660 N N . LEU A 1 83 ? 19.236 -0.432 -16.465 1.00 87.31 83 LEU A N 1
ATOM 661 C CA . LEU A 1 83 ? 18.643 -1.683 -15.993 1.00 87.31 83 LEU A CA 1
ATOM 662 C C . LEU A 1 83 ? 18.817 -1.867 -14.478 1.00 87.31 83 LEU A C 1
ATOM 664 O O . LEU A 1 83 ? 17.872 -2.258 -13.791 1.00 87.31 83 LEU A O 1
ATOM 668 N N . GLN A 1 84 ? 19.994 -1.554 -13.929 1.00 87.44 84 GLN A N 1
ATOM 669 C CA . GLN A 1 84 ? 20.225 -1.630 -12.485 1.00 87.44 84 GLN A CA 1
ATOM 670 C C . GLN A 1 84 ? 19.354 -0.623 -11.718 1.00 87.44 84 GLN A C 1
ATOM 672 O O . GLN A 1 84 ? 18.763 -0.979 -10.692 1.00 87.44 84 GLN A O 1
ATOM 677 N N . ALA A 1 85 ? 19.233 0.609 -12.218 1.00 87.75 85 ALA A N 1
ATOM 678 C CA . ALA A 1 85 ? 18.360 1.628 -11.638 1.00 87.75 85 ALA A CA 1
ATOM 679 C C . ALA A 1 85 ? 16.885 1.196 -11.677 1.00 87.75 85 ALA A C 1
ATOM 681 O O . ALA A 1 85 ? 16.189 1.287 -10.666 1.00 87.75 85 ALA A O 1
ATOM 682 N N . TYR A 1 86 ? 16.437 0.640 -12.805 1.00 88.44 86 TYR A N 1
ATOM 683 C CA . TYR A 1 86 ? 15.090 0.101 -12.985 1.00 88.44 86 TYR A CA 1
ATOM 684 C C . TYR A 1 86 ? 14.780 -1.014 -11.977 1.00 88.44 86 TYR A C 1
ATOM 686 O O . TYR A 1 86 ? 13.774 -0.958 -11.271 1.00 88.44 86 TYR A O 1
ATOM 694 N N . ILE A 1 87 ? 15.674 -1.999 -11.839 1.00 87.88 87 ILE A N 1
ATOM 695 C CA . ILE A 1 87 ? 15.524 -3.093 -10.866 1.00 87.88 87 ILE A CA 1
ATOM 696 C C . ILE A 1 87 ? 15.471 -2.542 -9.438 1.00 87.88 87 ILE A C 1
ATOM 698 O O . ILE A 1 87 ? 14.618 -2.941 -8.644 1.00 87.88 87 ILE A O 1
ATOM 702 N N . THR A 1 88 ? 16.353 -1.595 -9.116 1.00 89.25 88 THR A N 1
ATOM 703 C CA . THR A 1 88 ? 16.411 -0.975 -7.787 1.00 89.25 88 THR A CA 1
ATOM 704 C C . THR A 1 88 ? 15.108 -0.253 -7.461 1.00 89.25 88 THR A C 1
ATOM 706 O O . THR A 1 88 ? 14.566 -0.460 -6.380 1.00 89.25 88 THR A O 1
ATOM 709 N N . ALA A 1 89 ? 14.548 0.509 -8.404 1.00 89.88 89 ALA A N 1
ATOM 710 C CA . ALA A 1 89 ? 13.278 1.204 -8.221 1.00 89.88 89 ALA A CA 1
ATOM 711 C C . ALA A 1 89 ? 12.126 0.231 -7.915 1.00 89.88 89 ALA A C 1
ATOM 713 O O . ALA A 1 89 ? 11.389 0.434 -6.948 1.00 89.88 89 ALA A O 1
ATOM 714 N N . TYR A 1 90 ? 12.010 -0.867 -8.670 1.00 89.38 90 TYR A N 1
ATOM 715 C CA . TYR A 1 90 ? 11.001 -1.900 -8.408 1.00 89.38 90 TYR A CA 1
ATOM 716 C C . TYR A 1 90 ? 11.158 -2.543 -7.034 1.00 89.38 90 TYR A C 1
ATOM 718 O O . TYR A 1 90 ? 10.170 -2.735 -6.325 1.00 89.38 90 TYR A O 1
ATOM 726 N N . ASN A 1 91 ? 12.390 -2.848 -6.634 1.00 89.56 91 ASN A N 1
ATOM 727 C CA . ASN A 1 91 ? 12.663 -3.398 -5.313 1.00 89.56 91 ASN A CA 1
ATOM 728 C C . ASN A 1 91 ? 12.313 -2.414 -4.199 1.00 89.56 91 ASN A C 1
ATOM 730 O O . ASN A 1 91 ? 11.725 -2.818 -3.200 1.00 89.56 91 ASN A O 1
ATOM 734 N N . THR A 1 92 ? 12.638 -1.131 -4.364 1.00 90.31 92 THR A N 1
ATOM 735 C CA . THR A 1 92 ? 12.284 -0.090 -3.396 1.00 90.31 92 THR A CA 1
ATOM 736 C C . THR A 1 92 ? 10.772 0.024 -3.248 1.00 90.31 92 THR A C 1
ATOM 738 O O . THR A 1 92 ? 10.287 0.036 -2.120 1.00 90.31 92 THR A O 1
ATOM 741 N N . LEU A 1 93 ? 10.016 0.034 -4.351 1.00 90.50 93 LEU A N 1
ATOM 742 C CA . LEU A 1 93 ? 8.549 0.052 -4.310 1.00 90.50 93 LEU A CA 1
ATOM 743 C C . LEU A 1 93 ? 7.989 -1.207 -3.645 1.00 90.50 93 LEU A C 1
ATOM 745 O O . LEU A 1 93 ? 7.123 -1.119 -2.776 1.00 90.50 93 LEU A O 1
ATOM 749 N N . PHE A 1 94 ? 8.507 -2.380 -4.001 1.00 88.25 94 PHE A N 1
ATOM 750 C CA . PHE A 1 94 ? 8.091 -3.641 -3.398 1.00 88.25 94 PHE A CA 1
ATOM 751 C C . PHE A 1 94 ? 8.356 -3.675 -1.886 1.00 88.25 94 PHE A C 1
ATOM 753 O O . PHE A 1 94 ? 7.487 -4.073 -1.111 1.00 88.25 94 PHE A O 1
ATOM 760 N N . LEU A 1 95 ? 9.529 -3.225 -1.437 1.00 88.81 95 LEU A N 1
ATOM 761 C CA . LEU A 1 95 ? 9.861 -3.168 -0.014 1.00 88.81 95 LEU A CA 1
ATOM 762 C C . LEU A 1 95 ? 9.027 -2.120 0.720 1.00 88.81 95 LEU A C 1
ATOM 764 O O . LEU A 1 95 ? 8.493 -2.416 1.785 1.00 88.81 95 LEU A O 1
ATOM 768 N N . PHE A 1 96 ? 8.873 -0.925 0.149 1.00 90.94 96 PHE A N 1
ATOM 769 C CA . PHE A 1 96 ? 8.057 0.145 0.718 1.00 90.94 96 PHE A CA 1
ATOM 770 C C . PHE A 1 96 ? 6.617 -0.320 0.960 1.00 90.94 96 PHE A C 1
ATOM 772 O O . PHE A 1 96 ? 6.093 -0.188 2.067 1.00 90.94 96 PHE A O 1
ATOM 779 N N . THR A 1 97 ? 6.003 -0.935 -0.051 1.00 89.50 97 THR A N 1
ATOM 780 C CA . THR A 1 97 ? 4.636 -1.467 0.035 1.00 89.50 97 THR A CA 1
ATOM 781 C C . THR A 1 97 ? 4.525 -2.629 1.010 1.00 89.50 97 THR A C 1
ATOM 783 O O . THR A 1 97 ? 3.614 -2.643 1.835 1.00 89.50 97 THR A O 1
ATOM 786 N N . SER A 1 98 ? 5.484 -3.557 0.992 1.00 87.94 98 SER A N 1
ATOM 787 C CA . SER A 1 98 ? 5.523 -4.687 1.926 1.00 87.94 98 SER A CA 1
ATOM 788 C C . SER A 1 98 ? 5.643 -4.229 3.382 1.00 87.94 98 SER A C 1
ATOM 790 O O . SER A 1 98 ? 4.951 -4.758 4.249 1.00 87.94 98 SER A O 1
ATOM 792 N N . ILE A 1 99 ? 6.480 -3.223 3.661 1.00 90.25 99 ILE A N 1
ATOM 793 C CA . ILE A 1 99 ? 6.642 -2.648 5.005 1.00 90.25 99 ILE A CA 1
ATOM 794 C C . ILE A 1 99 ? 5.354 -1.950 5.446 1.00 90.25 99 ILE A C 1
ATOM 796 O O . ILE A 1 99 ? 4.897 -2.183 6.563 1.00 90.25 99 ILE A O 1
ATOM 800 N N . CYS A 1 100 ? 4.740 -1.142 4.576 1.00 90.25 100 CYS A N 1
ATOM 801 C CA . CYS A 1 100 ? 3.467 -0.485 4.877 1.00 90.25 100 CYS A CA 1
ATOM 802 C C . CYS A 1 100 ? 2.362 -1.508 5.173 1.00 90.25 100 CYS A C 1
ATOM 804 O O . CYS A 1 100 ? 1.644 -1.366 6.160 1.00 90.25 100 CYS A O 1
AT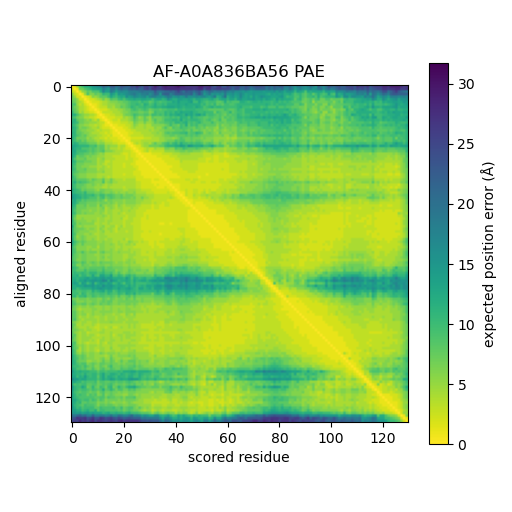OM 806 N N . ALA A 1 101 ? 2.262 -2.570 4.369 1.00 88.75 101 ALA A N 1
ATOM 807 C CA . ALA A 1 101 ? 1.296 -3.643 4.576 1.00 88.75 101 ALA A CA 1
ATOM 808 C C . ALA A 1 101 ? 1.544 -4.392 5.895 1.00 88.75 101 ALA A C 1
ATOM 810 O O . ALA A 1 101 ? 0.610 -4.598 6.668 1.00 88.75 101 ALA A O 1
ATOM 811 N N . ALA A 1 102 ? 2.794 -4.759 6.192 1.00 88.31 102 ALA A N 1
ATOM 812 C CA . ALA A 1 102 ? 3.152 -5.447 7.431 1.00 88.31 102 ALA A CA 1
ATOM 813 C C . ALA A 1 102 ? 2.880 -4.582 8.673 1.00 88.31 102 ALA A C 1
ATOM 815 O O . ALA A 1 102 ? 2.308 -5.068 9.648 1.00 88.31 102 ALA A O 1
ATOM 816 N N . TYR A 1 103 ? 3.239 -3.297 8.626 1.00 89.88 103 TYR A N 1
ATOM 817 C CA . TYR A 1 103 ? 2.972 -2.345 9.703 1.00 89.88 103 TYR A CA 1
ATOM 818 C C . TYR A 1 103 ? 1.468 -2.109 9.895 1.00 89.88 103 TYR A C 1
ATOM 820 O O . TYR A 1 103 ? 0.982 -2.151 11.025 1.00 89.88 103 TYR A O 1
ATOM 828 N N . GLY A 1 104 ? 0.717 -1.951 8.799 1.00 87.38 104 GLY A N 1
ATOM 829 C CA . GLY A 1 104 ? -0.741 -1.860 8.812 1.00 87.38 104 GLY A CA 1
ATOM 830 C C . GLY A 1 104 ? -1.377 -3.082 9.475 1.00 87.38 104 GLY A C 1
ATOM 831 O O . GLY A 1 104 ? -2.044 -2.936 10.494 1.00 87.38 104 GLY A O 1
ATOM 832 N N . MET A 1 105 ? -1.088 -4.291 8.983 1.00 86.69 105 MET A N 1
ATOM 833 C CA . MET A 1 105 ? -1.607 -5.540 9.559 1.00 86.69 105 MET A CA 1
ATOM 834 C C . MET A 1 105 ? -1.228 -5.710 11.035 1.00 86.69 105 MET A C 1
ATOM 836 O O . MET A 1 105 ? -2.089 -6.012 11.859 1.00 86.69 105 MET A O 1
ATOM 840 N N . GLY A 1 106 ? 0.043 -5.489 11.386 1.00 86.62 106 GLY A N 1
ATOM 841 C CA . GLY A 1 106 ? 0.521 -5.608 12.763 1.00 86.62 106 GLY A CA 1
ATOM 842 C C . GLY A 1 106 ? -0.189 -4.640 13.708 1.00 86.62 106 GLY A C 1
ATOM 843 O O . GLY A 1 106 ? -0.666 -5.043 14.764 1.00 86.62 106 GLY A O 1
ATOM 844 N N . SER A 1 107 ? -0.332 -3.377 13.307 1.00 85.25 107 SER A N 1
ATOM 845 C CA . SER A 1 107 ? -1.054 -2.379 14.100 1.00 85.25 107 SER A CA 1
ATOM 846 C C . SER A 1 107 ? -2.539 -2.717 14.270 1.00 85.25 107 SER A C 1
ATOM 848 O O . SER A 1 107 ? -3.071 -2.577 15.371 1.00 85.25 107 SER A O 1
ATOM 850 N N . SER A 1 108 ? -3.182 -3.257 13.226 1.00 85.12 108 SER A N 1
ATOM 851 C CA . SER A 1 108 ? -4.578 -3.687 13.275 1.00 85.12 108 SER A CA 1
ATOM 852 C C . SER A 1 108 ? -4.796 -4.859 14.231 1.00 85.12 108 SER A C 1
ATOM 854 O O . SER A 1 108 ? -5.816 -4.891 14.912 1.00 85.12 108 SER A O 1
ATOM 856 N N . LEU A 1 109 ? -3.829 -5.776 14.343 1.00 85.38 109 LEU A N 1
ATOM 857 C CA . LEU A 1 109 ? -3.869 -6.882 15.308 1.00 85.38 109 LEU A CA 1
ATOM 858 C C . LEU A 1 109 ? -3.709 -6.416 16.762 1.00 85.38 109 LEU A C 1
ATOM 860 O O . LEU A 1 109 ? -4.310 -7.003 17.657 1.00 85.38 109 LEU A O 1
ATOM 864 N N . VAL A 1 110 ? -2.919 -5.365 17.005 1.00 87.25 110 VAL A N 1
ATOM 865 C CA . VAL A 1 110 ? -2.724 -4.783 18.349 1.00 87.25 110 VAL A CA 1
ATOM 866 C C . VAL A 1 110 ? -3.830 -3.770 18.701 1.00 87.25 110 VAL A C 1
ATOM 868 O O . VAL A 1 110 ? -3.953 -3.361 19.852 1.00 87.25 110 VAL A O 1
ATOM 871 N N . GLY A 1 111 ? -4.663 -3.373 17.733 1.00 82.81 111 GLY A N 1
ATOM 872 C CA . GLY A 1 111 ? -5.715 -2.368 17.918 1.00 82.81 111 GLY A CA 1
ATOM 873 C C . GLY A 1 111 ? -5.191 -0.928 17.967 1.00 82.81 111 GLY A C 1
ATOM 874 O O . GLY A 1 111 ? -5.876 -0.036 18.462 1.00 82.81 111 GLY A O 1
ATOM 875 N N . VAL A 1 112 ? -3.977 -0.688 17.465 1.00 83.75 112 VAL A N 1
ATOM 876 C CA . VAL A 1 112 ? -3.370 0.646 17.383 1.00 83.75 112 VAL A CA 1
ATOM 877 C C . VAL A 1 112 ? -3.608 1.214 15.991 1.00 83.75 112 VAL A C 1
ATOM 879 O O . VAL A 1 112 ? -3.414 0.533 14.988 1.00 83.75 112 VAL A O 1
ATOM 882 N N . THR A 1 113 ? -3.995 2.485 15.909 1.00 82.56 113 THR A N 1
ATOM 883 C CA . THR A 1 113 ? -4.173 3.182 14.631 1.00 82.56 113 THR A CA 1
ATOM 884 C C . THR A 1 113 ? -2.814 3.457 13.983 1.00 82.56 113 THR A C 1
ATOM 886 O O . THR A 1 113 ? -2.178 4.470 14.290 1.00 82.56 113 THR A O 1
ATOM 889 N N . ALA A 1 114 ? -2.345 2.572 13.095 1.00 80.31 114 ALA A N 1
ATOM 890 C CA . ALA A 1 114 ? -1.163 2.867 12.282 1.00 80.31 114 ALA A CA 1
ATOM 891 C C . ALA A 1 114 ? -1.398 4.091 11.406 1.00 80.31 114 ALA A C 1
ATOM 893 O O . ALA A 1 114 ? -2.428 4.234 10.750 1.00 80.31 114 ALA A O 1
ATOM 894 N N . ARG A 1 115 ? -0.382 4.945 11.342 1.00 85.19 115 ARG A N 1
ATOM 895 C CA . ARG A 1 115 ? -0.316 6.053 10.394 1.00 85.19 115 ARG A CA 1
ATOM 896 C C . A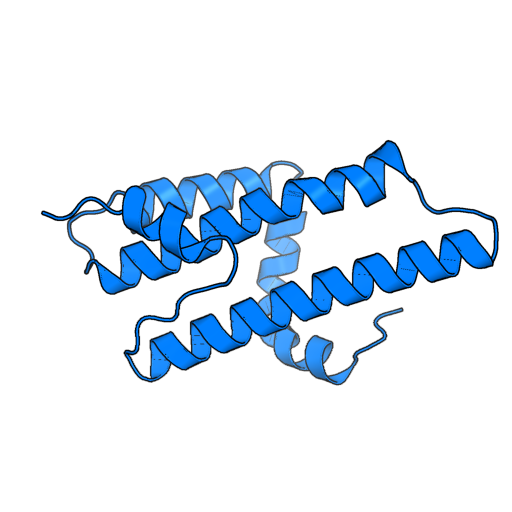RG A 1 115 ? 0.666 5.686 9.295 1.00 85.19 115 ARG A C 1
ATOM 898 O O . ARG A 1 115 ? 1.874 5.731 9.510 1.00 85.19 115 ARG A O 1
ATOM 905 N N . LEU A 1 116 ? 0.144 5.275 8.139 1.00 85.56 116 LEU A N 1
ATOM 906 C CA . LEU A 1 116 ? 0.986 4.994 6.979 1.00 85.56 116 LEU A CA 1
ATOM 907 C C . LEU A 1 116 ? 1.617 6.293 6.445 1.00 85.56 116 LEU A C 1
ATOM 909 O O . LEU A 1 116 ? 0.934 7.322 6.375 1.00 85.56 116 LEU A O 1
ATOM 913 N N . PRO A 1 117 ? 2.900 6.264 6.046 1.00 81.94 117 PRO A N 1
ATOM 914 C CA . PRO A 1 117 ? 3.564 7.439 5.494 1.00 81.94 117 PRO A CA 1
ATOM 915 C C . PRO A 1 117 ? 2.834 7.929 4.235 1.00 81.94 117 PRO A C 1
ATOM 917 O O . PRO A 1 117 ? 2.312 7.124 3.465 1.00 81.94 117 PRO A O 1
ATOM 920 N N . LEU A 1 118 ? 2.805 9.251 4.028 1.00 84.75 118 LEU A N 1
ATOM 921 C CA . LEU A 1 118 ? 2.180 9.965 2.895 1.00 84.75 118 LEU A CA 1
ATOM 922 C C . LEU A 1 118 ? 0.644 9.932 2.833 1.00 84.75 118 LEU A C 1
ATOM 924 O O . LEU A 1 118 ? 0.043 10.886 2.350 1.00 84.75 118 LEU A O 1
ATOM 928 N N . VAL A 1 119 ? -0.001 8.873 3.325 1.00 89.19 119 VAL A N 1
ATOM 929 C CA . VAL A 1 119 ? -1.452 8.672 3.157 1.00 89.19 119 VAL A CA 1
ATOM 930 C C . VAL A 1 119 ? -2.261 8.865 4.437 1.00 89.19 119 VAL A C 1
ATOM 932 O O . VAL A 1 119 ? -3.478 9.002 4.365 1.00 89.19 119 VAL A O 1
ATOM 935 N N . ALA A 1 120 ? -1.621 8.900 5.611 1.00 85.94 120 ALA A N 1
ATOM 936 C CA . ALA A 1 120 ? -2.318 8.969 6.896 1.00 85.94 120 ALA A CA 1
ATOM 937 C C . ALA A 1 120 ? -3.187 10.222 7.079 1.00 85.94 120 ALA A C 1
ATOM 939 O O . ALA A 1 120 ? -4.294 10.100 7.601 1.00 85.94 120 ALA A O 1
ATOM 940 N N . GLU A 1 121 ? -2.703 11.399 6.673 1.00 85.38 121 GLU A N 1
ATOM 941 C CA . GLU A 1 121 ? -3.446 12.663 6.803 1.00 85.38 121 GLU A CA 1
ATOM 942 C C . GLU A 1 121 ? -4.608 12.732 5.810 1.00 85.38 121 GLU A C 1
ATOM 944 O O . GLU A 1 121 ? -5.729 13.076 6.176 1.00 85.38 121 GLU A O 1
ATOM 949 N N . ALA A 1 122 ? -4.364 12.322 4.563 1.00 86.56 122 ALA A N 1
ATOM 950 C CA . ALA A 1 122 ? -5.397 12.253 3.537 1.00 86.56 122 ALA A CA 1
ATOM 951 C C . ALA A 1 122 ? -6.492 11.231 3.892 1.00 86.56 122 ALA A C 1
ATOM 953 O O . ALA A 1 122 ? -7.670 11.485 3.646 1.00 86.56 122 ALA A O 1
ATOM 954 N N . ALA A 1 123 ? -6.127 10.104 4.511 1.00 86.56 123 ALA A N 1
ATOM 955 C CA . ALA A 1 123 ? -7.094 9.127 5.001 1.00 86.56 123 ALA A CA 1
ATOM 956 C C . ALA A 1 123 ? -7.973 9.710 6.114 1.00 86.56 123 ALA A C 1
ATOM 958 O O . ALA A 1 123 ? -9.177 9.472 6.124 1.00 86.56 123 ALA A O 1
ATOM 959 N N . ASP A 1 124 ? -7.387 10.494 7.022 1.00 86.81 124 ASP A N 1
ATOM 960 C CA . ASP A 1 124 ? -8.110 11.108 8.141 1.00 86.81 124 ASP A CA 1
ATOM 961 C C . ASP A 1 124 ? -9.087 12.177 7.637 1.00 86.81 124 ASP A C 1
ATOM 963 O O . ASP A 1 124 ? -10.242 12.210 8.042 1.00 86.81 124 ASP A O 1
ATOM 967 N N . ALA A 1 125 ? -8.662 12.984 6.660 1.00 85.75 125 ALA A N 1
ATOM 968 C CA . ALA A 1 125 ? -9.513 13.991 6.032 1.00 85.75 125 ALA A CA 1
ATOM 969 C C . ALA A 1 125 ? -10.724 13.390 5.291 1.00 85.75 125 ALA A C 1
ATOM 971 O O . ALA A 1 125 ? -11.776 14.025 5.206 1.00 85.75 125 ALA A O 1
ATOM 972 N N . GLN A 1 126 ? -10.589 12.181 4.735 1.00 84.38 126 GLN A N 1
ATOM 973 C CA . GLN A 1 126 ? -11.679 11.521 4.008 1.00 84.38 126 GLN A CA 1
ATOM 974 C C . GLN A 1 126 ? -12.639 10.749 4.915 1.00 84.38 126 GLN A C 1
ATOM 976 O O . GLN A 1 126 ? -13.832 10.642 4.614 1.00 84.38 126 GLN A O 1
ATOM 981 N N . VAL A 1 127 ? -12.152 10.209 6.030 1.00 83.06 127 VAL A N 1
ATOM 982 C CA . VAL A 1 127 ? -12.988 9.476 6.978 1.00 83.06 127 VAL A CA 1
ATOM 983 C C . VAL A 1 127 ? -13.708 10.491 7.858 1.00 83.06 127 VAL A C 1
ATOM 985 O O . VAL A 1 127 ? -13.194 10.937 8.872 1.00 83.06 127 VAL A O 1
ATOM 988 N N . ARG A 1 128 ? -14.919 10.875 7.439 1.00 67.12 128 ARG A N 1
ATOM 989 C CA . ARG A 1 128 ? -15.756 11.837 8.170 1.00 67.12 128 ARG A CA 1
ATOM 990 C C . ARG A 1 128 ? -16.060 11.342 9.585 1.00 67.12 128 ARG A C 1
ATOM 992 O O . ARG A 1 128 ? -16.560 10.222 9.750 1.00 67.12 128 ARG A O 1
ATOM 999 N N . ASP A 1 129 ? -15.820 12.231 10.544 1.00 58.06 129 ASP A N 1
ATOM 1000 C CA . ASP A 1 129 ? -16.193 12.092 1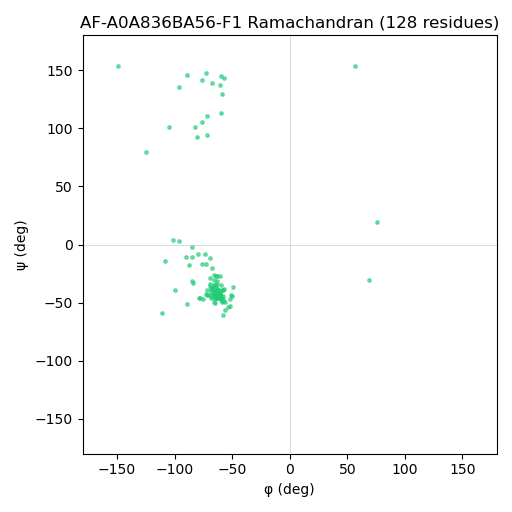1.948 1.00 58.06 129 ASP A CA 1
ATOM 1001 C C . ASP A 1 129 ? -17.683 12.360 12.100 1.00 58.06 129 ASP A C 1
ATOM 1003 O O . ASP A 1 129 ? -18.135 13.500 12.008 1.00 58.06 129 ASP A O 1
ATOM 1007 N N . PHE A 1 130 ? -18.443 11.289 12.294 1.00 51.88 130 PHE A N 1
ATOM 1008 C CA . PHE A 1 130 ? -19.780 11.339 12.865 1.00 51.88 130 PHE A CA 1
ATOM 1009 C C . PHE A 1 130 ? -19.813 10.371 14.038 1.00 51.88 130 PHE A C 1
ATOM 1011 O O . PHE A 1 130 ? -19.342 9.223 13.844 1.00 51.88 130 PHE A O 1
#